Protein AF-A0AAW9J918-F1 (afdb_monomer_lite)

Secondary structure (DSSP, 8-state):
-GGGGGG-BSSS---S-TTPPBHHHHHHHHHHHHHHHHHHTT--HHHHHHHHHHTTTTPPTTHHHHHHHHHHHHT---HHHHHHHIIIIIHHHHT-----HHHHHHHHHS----SSPP--SSHHHHHHHHHHHH-

Radius of gyration: 14.71 Å; chains: 1; bounding box: 38×37×40 Å

Foldseek 3Di:
DLVCQVVAFDQDDDDPDDDGDTSNNLLVQLLVQLLVVCVVVVHDSVLLNLLSSQQQPQADHNGPVVQVVCCVVVVHGDSLVSSLCCQPANPPPGRHPPDDPLSNLLSNQLDDPDPDDRPRPDVSSVSSSVSSVVD

Structure (mmCIF, N/CA/C/O backbone):
data_AF-A0AAW9J918-F1
#
_entry.id   AF-A0AAW9J918-F1
#
loop_
_atom_site.group_PDB
_atom_site.id
_atom_site.type_symbol
_atom_site.label_atom_id
_atom_site.label_alt_id
_atom_site.label_comp_id
_atom_site.label_asym_id
_atom_site.label_entity_id
_atom_site.label_seq_id
_atom_site.pdbx_PDB_ins_code
_atom_site.Cartn_x
_atom_site.Cartn_y
_atom_site.Cartn_z
_atom_site.occupancy
_atom_site.B_iso_or_equiv
_atom_site.auth_seq_id
_atom_site.auth_comp_id
_atom_site.auth_asym_id
_atom_site.auth_atom_id
_atom_site.pdbx_PDB_model_num
ATOM 1 N N . SER A 1 1 ? 10.332 -6.243 -1.183 1.00 67.38 1 SER A N 1
ATOM 2 C CA . SER A 1 1 ? 10.223 -4.963 -1.926 1.00 67.38 1 SER A CA 1
ATOM 3 C C . SER A 1 1 ? 10.105 -3.701 -1.078 1.00 67.38 1 SER A C 1
ATOM 5 O O . SER A 1 1 ? 10.643 -2.686 -1.504 1.00 67.38 1 SER A O 1
ATOM 7 N N . PHE A 1 2 ? 9.505 -3.729 0.119 1.00 67.38 2 PHE A N 1
ATOM 8 C CA . PHE A 1 2 ? 9.317 -2.539 0.973 1.00 67.38 2 PHE A CA 1
ATOM 9 C C . PHE A 1 2 ? 10.587 -1.693 1.193 1.00 67.38 2 PHE A C 1
ATOM 11 O O . PHE A 1 2 ? 10.592 -0.490 0.962 1.00 67.38 2 PHE A O 1
ATOM 18 N N . ARG A 1 3 ? 11.727 -2.327 1.508 1.00 71.38 3 ARG A N 1
ATOM 19 C CA . ARG A 1 3 ? 13.016 -1.623 1.691 1.00 71.38 3 ARG A CA 1
ATOM 20 C C . ARG A 1 3 ? 13.465 -0.817 0.463 1.00 71.38 3 ARG A C 1
ATOM 22 O O . ARG A 1 3 ? 14.180 0.167 0.616 1.00 71.38 3 ARG A O 1
ATOM 29 N N . ARG A 1 4 ? 13.048 -1.207 -0.750 1.00 72.75 4 ARG A N 1
ATOM 30 C CA . ARG A 1 4 ? 13.391 -0.490 -1.991 1.00 72.75 4 ARG A CA 1
ATOM 31 C C . ARG A 1 4 ? 12.646 0.842 -2.114 1.00 72.75 4 ARG A C 1
ATOM 33 O O . ARG A 1 4 ? 13.130 1.705 -2.838 1.00 72.75 4 ARG A O 1
ATOM 40 N N . LEU A 1 5 ? 11.539 1.046 -1.385 1.00 63.78 5 LEU A N 1
ATOM 41 C CA . LEU A 1 5 ? 10.821 2.329 -1.346 1.00 63.78 5 LEU A CA 1
ATOM 42 C C . LEU A 1 5 ? 11.703 3.472 -0.829 1.00 63.78 5 LEU A C 1
ATOM 44 O O . LEU A 1 5 ? 11.542 4.603 -1.273 1.00 63.78 5 LEU A O 1
ATOM 48 N N . LYS A 1 6 ? 12.703 3.174 0.018 1.00 56.28 6 LYS A N 1
ATOM 49 C CA . LYS A 1 6 ? 13.715 4.146 0.472 1.00 56.28 6 LYS A CA 1
ATOM 50 C C . LYS A 1 6 ? 14.423 4.853 -0.690 1.00 56.28 6 LYS A C 1
ATOM 52 O O . LYS A 1 6 ? 14.848 5.993 -0.555 1.00 56.28 6 LYS A O 1
ATOM 57 N N . HIS A 1 7 ? 14.586 4.164 -1.817 1.00 57.53 7 HIS A N 1
ATOM 58 C CA . HIS A 1 7 ? 15.342 4.654 -2.968 1.00 57.53 7 HIS A CA 1
ATOM 59 C C . HIS A 1 7 ? 14.449 5.106 -4.132 1.00 57.53 7 HIS A C 1
ATOM 61 O O . HIS A 1 7 ? 14.977 5.479 -5.176 1.00 57.53 7 HIS A O 1
ATOM 67 N N . LYS A 1 8 ? 13.118 5.086 -3.970 1.00 56.41 8 LYS A N 1
ATOM 68 C CA . LYS A 1 8 ? 12.170 5.593 -4.971 1.00 56.41 8 LYS A CA 1
ATOM 69 C C . LYS A 1 8 ? 11.658 6.968 -4.540 1.00 56.41 8 LYS A C 1
ATOM 71 O O . LYS A 1 8 ? 11.170 7.125 -3.421 1.00 56.41 8 LYS A O 1
ATOM 76 N N . THR A 1 9 ? 11.773 7.955 -5.423 1.00 51.62 9 THR A N 1
ATOM 77 C CA . THR A 1 9 ? 11.302 9.319 -5.161 1.00 51.62 9 THR A CA 1
ATOM 78 C C . THR A 1 9 ? 9.806 9.459 -5.439 1.00 51.62 9 THR A C 1
ATOM 80 O O . THR A 1 9 ? 9.247 8.774 -6.303 1.00 51.62 9 THR A O 1
ATOM 83 N N . GLN A 1 10 ? 9.159 10.351 -4.689 1.00 53.09 10 GLN A N 1
ATOM 84 C CA . GLN A 1 10 ? 7.834 10.871 -5.004 1.00 53.09 10 GLN A CA 1
ATOM 85 C C . GLN A 1 10 ? 8.050 12.112 -5.885 1.00 53.09 10 GLN A C 1
ATOM 87 O O . GLN A 1 10 ? 8.593 13.113 -5.431 1.00 53.09 10 GLN A O 1
ATOM 92 N N . VAL A 1 11 ? 7.709 12.009 -7.173 1.00 52.97 11 VAL A N 1
ATOM 93 C CA . VAL A 1 11 ? 7.579 13.114 -8.151 1.00 52.97 11 VAL A CA 1
ATOM 94 C C . VAL A 1 11 ? 8.847 13.925 -8.522 1.00 52.97 11 VAL A C 1
ATOM 96 O O . VAL A 1 11 ? 8.889 14.446 -9.631 1.00 52.97 11 VAL A O 1
ATOM 99 N N . TYR A 1 12 ? 9.922 13.981 -7.724 1.00 45.38 12 TYR A N 1
ATOM 100 C CA . TYR A 1 12 ? 11.123 14.783 -8.044 1.00 45.38 12 TYR A CA 1
ATOM 101 C C . TYR A 1 12 ? 12.407 13.971 -8.294 1.00 45.38 12 TYR A C 1
ATOM 103 O O . TYR A 1 12 ? 12.676 12.948 -7.655 1.00 45.38 12 TYR A O 1
ATOM 111 N N . ILE A 1 13 ? 13.223 14.454 -9.241 1.00 47.53 13 ILE A N 1
ATOM 112 C CA . ILE A 1 13 ? 14.605 14.014 -9.485 1.00 47.53 13 ILE A CA 1
ATOM 113 C C . ILE A 1 13 ? 15.475 14.536 -8.338 1.00 47.53 13 ILE A C 1
ATOM 115 O O . ILE A 1 13 ? 15.358 15.689 -7.935 1.00 47.53 13 ILE A O 1
ATOM 119 N N . LYS A 1 14 ? 16.344 13.673 -7.810 1.00 43.69 14 LYS A N 1
ATOM 120 C CA . LYS A 1 14 ? 17.220 13.927 -6.662 1.00 43.69 14 LYS A CA 1
ATOM 121 C C . LYS A 1 14 ? 18.122 15.155 -6.900 1.00 43.69 14 LYS A C 1
ATOM 123 O O . LYS A 1 14 ? 19.172 15.034 -7.524 1.00 43.69 14 LYS A O 1
ATOM 128 N N . THR A 1 15 ? 17.737 16.316 -6.378 1.00 40.78 15 THR A N 1
ATOM 129 C CA . THR A 1 15 ? 18.610 17.487 -6.196 1.00 40.78 15 THR A CA 1
ATOM 130 C C . THR A 1 15 ? 18.964 17.627 -4.710 1.00 40.78 15 THR A C 1
ATOM 132 O O . THR A 1 15 ? 18.228 17.174 -3.837 1.00 40.78 15 THR A O 1
ATOM 135 N N . PHE A 1 16 ? 20.152 18.160 -4.418 1.00 43.44 16 PHE A N 1
ATOM 136 C CA . PHE A 1 16 ? 20.787 18.195 -3.093 1.00 43.44 16 PHE A CA 1
ATOM 137 C C . PHE A 1 16 ? 20.054 19.120 -2.088 1.00 43.44 16 PHE A C 1
ATOM 139 O O . PHE A 1 16 ? 20.504 20.234 -1.845 1.00 43.44 16 PHE A O 1
ATOM 146 N N . GLY A 1 17 ? 18.933 18.680 -1.504 1.00 41.53 17 GLY A N 1
ATOM 147 C CA . GLY A 1 17 ? 18.220 19.397 -0.432 1.00 41.53 17 GLY A CA 1
ATOM 148 C C . GLY A 1 17 ? 17.491 18.456 0.539 1.00 41.53 17 GLY A C 1
ATOM 149 O O . GLY A 1 17 ? 17.032 17.389 0.140 1.00 41.53 17 GLY A O 1
ATOM 150 N N . ASP A 1 18 ? 17.394 18.838 1.815 1.00 38.88 18 ASP A N 1
ATOM 151 C CA . ASP A 1 18 ? 17.134 17.933 2.955 1.00 38.88 18 ASP A CA 1
ATOM 152 C C . ASP A 1 18 ? 15.659 17.553 3.228 1.00 38.88 18 ASP A C 1
ATOM 154 O O . ASP A 1 18 ? 15.371 16.843 4.194 1.00 38.88 18 ASP A O 1
ATOM 158 N N . HIS A 1 19 ? 14.701 17.949 2.379 1.00 45.38 19 HIS A N 1
ATOM 159 C CA . HIS A 1 19 ? 13.261 17.749 2.639 1.00 45.38 19 HIS A CA 1
ATOM 160 C C . HIS A 1 19 ? 12.463 17.178 1.455 1.00 45.38 19 HIS A C 1
ATOM 162 O O . HIS A 1 19 ? 11.320 17.566 1.225 1.00 45.38 19 HIS A O 1
ATOM 168 N N . TYR A 1 20 ? 13.032 16.237 0.696 1.00 51.75 20 TYR A N 1
ATOM 169 C CA . TYR A 1 20 ? 12.272 15.530 -0.343 1.00 51.75 20 TYR A CA 1
ATOM 170 C C . TYR A 1 20 ? 11.666 14.229 0.186 1.00 51.75 20 TYR A C 1
ATOM 172 O O . TYR A 1 20 ? 12.379 13.338 0.657 1.00 51.75 20 TYR A O 1
ATOM 180 N N . ARG A 1 21 ? 10.341 14.097 0.063 1.00 54.25 21 ARG A N 1
ATOM 181 C CA . ARG A 1 21 ? 9.626 12.864 0.400 1.00 54.25 21 ARG A CA 1
ATOM 182 C C . ARG A 1 21 ? 10.064 11.719 -0.518 1.00 54.25 21 ARG A C 1
ATOM 184 O O . ARG A 1 21 ? 10.064 11.807 -1.748 1.00 54.25 21 ARG A O 1
ATOM 191 N N . THR A 1 22 ? 10.449 10.613 0.103 1.00 70.00 22 THR A N 1
ATOM 192 C CA . THR A 1 22 ? 10.602 9.319 -0.568 1.00 70.00 22 THR A CA 1
ATOM 193 C C . THR A 1 22 ? 9.277 8.570 -0.510 1.00 70.00 22 THR A C 1
ATOM 195 O O . THR A 1 22 ? 8.439 8.846 0.346 1.00 70.00 22 THR A O 1
ATOM 198 N N . ARG A 1 23 ? 9.102 7.544 -1.345 1.00 76.62 23 ARG A N 1
ATOM 199 C CA . ARG A 1 23 ? 7.927 6.666 -1.220 1.00 76.62 23 ARG A CA 1
ATOM 200 C C . ARG A 1 23 ? 7.850 5.975 0.135 1.00 76.62 23 ARG A C 1
ATOM 202 O O . ARG A 1 23 ? 6.760 5.696 0.612 1.00 76.62 23 ARG A O 1
ATOM 209 N N . LEU A 1 24 ? 8.995 5.737 0.782 1.00 81.88 24 LEU A N 1
ATOM 210 C CA . LEU A 1 24 ? 9.014 5.206 2.141 1.00 81.88 24 LEU A CA 1
ATOM 211 C C . LEU A 1 24 ? 8.436 6.207 3.147 1.00 81.88 24 LEU A C 1
ATOM 213 O O . LEU A 1 24 ? 7.612 5.812 3.960 1.00 81.88 24 LEU A O 1
ATOM 217 N N . THR A 1 25 ? 8.843 7.479 3.098 1.00 84.50 25 THR A N 1
ATOM 218 C CA . THR A 1 25 ? 8.305 8.497 4.018 1.00 84.50 25 THR A CA 1
ATOM 219 C C . THR A 1 25 ? 6.823 8.748 3.758 1.00 84.50 25 THR A C 1
ATOM 221 O O . THR A 1 25 ? 6.068 8.754 4.719 1.00 84.50 25 THR A O 1
ATOM 224 N N . HIS A 1 26 ? 6.401 8.804 2.488 1.00 87.25 26 HIS A N 1
ATOM 225 C CA . HIS A 1 26 ? 4.982 8.847 2.101 1.00 87.25 26 HIS A CA 1
ATOM 226 C C . HIS A 1 26 ? 4.202 7.669 2.691 1.00 87.25 26 HIS A C 1
ATOM 228 O O . HIS A 1 26 ? 3.229 7.844 3.409 1.00 87.25 26 HIS A O 1
ATOM 234 N N . THR A 1 27 ? 4.689 6.444 2.479 1.00 90.75 27 THR A N 1
ATOM 235 C CA . THR A 1 27 ? 4.038 5.228 2.988 1.00 90.75 27 THR A CA 1
ATOM 236 C C . THR A 1 27 ? 3.896 5.239 4.516 1.00 90.75 27 THR A C 1
ATOM 238 O O . THR A 1 27 ? 2.893 4.767 5.053 1.00 90.75 27 THR A O 1
ATOM 241 N N . LEU A 1 28 ? 4.888 5.783 5.229 1.00 92.62 28 LEU A N 1
ATOM 242 C CA . LEU A 1 28 ? 4.832 5.928 6.684 1.00 92.62 28 LEU A CA 1
ATOM 243 C C . LEU A 1 28 ? 3.839 7.017 7.120 1.00 92.62 28 LEU A C 1
ATOM 245 O O . LEU A 1 28 ? 3.111 6.790 8.083 1.00 92.62 28 LEU A O 1
ATOM 249 N N . GLU A 1 29 ? 3.762 8.147 6.412 1.00 93.56 29 GLU A N 1
ATOM 250 C CA . GLU A 1 29 ? 2.762 9.201 6.646 1.00 93.56 29 GLU A CA 1
ATOM 251 C C . GLU A 1 29 ? 1.336 8.667 6.422 1.00 93.56 29 GLU A C 1
ATOM 253 O O . GLU A 1 29 ? 0.484 8.816 7.299 1.00 93.56 29 GLU A O 1
ATOM 258 N N . VAL A 1 30 ? 1.094 7.948 5.317 1.00 95.06 30 VAL A N 1
ATOM 259 C CA . VAL A 1 30 ? -0.193 7.287 5.033 1.00 95.06 30 VAL A CA 1
ATOM 260 C C . VAL A 1 30 ? -0.568 6.313 6.144 1.00 95.06 30 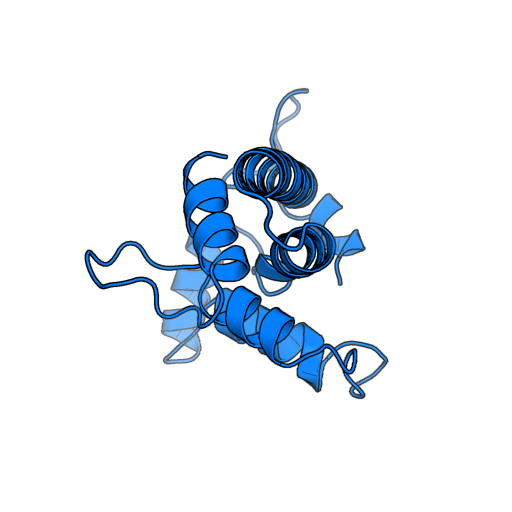VAL A C 1
ATOM 262 O O . VAL A 1 30 ? -1.699 6.347 6.625 1.00 95.06 30 VAL A O 1
ATOM 265 N N . SER A 1 31 ? 0.373 5.471 6.587 1.00 96.75 31 SER A N 1
ATOM 266 C CA . SER A 1 31 ? 0.134 4.524 7.682 1.00 96.75 31 SER A CA 1
ATOM 267 C C . SER A 1 31 ? -0.243 5.238 8.984 1.00 96.75 31 SER A C 1
ATOM 269 O O . SER A 1 31 ? -1.218 4.860 9.634 1.00 96.75 31 SER A O 1
ATOM 271 N N . GLN A 1 32 ? 0.475 6.308 9.342 1.00 97.38 32 GLN A N 1
ATOM 272 C CA . GLN A 1 32 ? 0.182 7.090 10.544 1.00 97.38 32 GLN A CA 1
ATOM 273 C C . GLN A 1 32 ? -1.204 7.734 10.477 1.00 97.38 32 GLN A C 1
ATOM 275 O O . GLN A 1 32 ? -2.013 7.518 11.379 1.00 97.38 32 GLN A O 1
ATOM 280 N N . ILE A 1 33 ? -1.514 8.456 9.395 1.00 97.44 33 ILE A N 1
ATOM 281 C CA . ILE A 1 33 ? -2.814 9.116 9.213 1.00 97.44 33 ILE A CA 1
ATOM 282 C C . ILE A 1 33 ? -3.943 8.079 9.249 1.00 97.44 33 ILE A C 1
ATOM 284 O O . ILE A 1 33 ? -4.931 8.261 9.962 1.00 97.44 33 ILE A O 1
ATOM 288 N N . ALA A 1 34 ? -3.794 6.970 8.520 1.00 97.50 34 ALA A N 1
ATOM 289 C CA . ALA A 1 34 ? -4.823 5.942 8.429 1.00 97.50 34 ALA A CA 1
ATOM 290 C C . ALA A 1 34 ? -5.093 5.275 9.780 1.00 97.50 34 ALA A C 1
ATOM 292 O O . ALA A 1 34 ? -6.252 5.080 10.150 1.00 97.50 34 ALA A O 1
ATOM 293 N N . ARG A 1 35 ? -4.043 4.966 10.548 1.00 98.19 35 ARG A N 1
ATOM 294 C CA . ARG A 1 35 ? -4.189 4.391 11.888 1.00 98.19 35 ARG A CA 1
ATOM 295 C C . ARG A 1 35 ? -4.796 5.372 12.882 1.00 98.19 35 ARG A C 1
ATOM 297 O O . ARG A 1 35 ? -5.623 4.953 13.683 1.00 98.19 35 ARG A O 1
ATOM 304 N N . THR A 1 36 ? -4.462 6.663 12.812 1.00 98.12 36 THR A N 1
ATOM 305 C CA . THR A 1 36 ? -5.096 7.689 13.656 1.00 98.12 36 THR A CA 1
ATOM 306 C C . THR A 1 36 ? -6.597 7.780 13.390 1.00 98.12 36 THR A C 1
ATOM 308 O O . THR A 1 36 ? -7.382 7.780 14.338 1.00 98.12 36 THR A O 1
ATOM 311 N N . ILE A 1 37 ? -7.014 7.794 12.118 1.00 97.44 37 ILE A N 1
ATOM 312 C CA . ILE A 1 37 ? -8.441 7.778 11.763 1.00 97.44 37 ILE A CA 1
ATOM 313 C C . ILE A 1 37 ? -9.081 6.470 12.249 1.00 97.44 37 ILE A C 1
ATOM 315 O O . ILE A 1 37 ? -10.106 6.509 12.923 1.00 97.44 37 ILE A O 1
ATOM 319 N N . GLY A 1 38 ? -8.464 5.322 11.949 1.00 97.62 38 GLY A N 1
ATOM 320 C CA . GLY A 1 38 ? -8.974 4.001 12.318 1.00 97.62 38 GLY A CA 1
ATOM 321 C C . GLY A 1 38 ? -9.152 3.813 13.823 1.00 97.62 38 GLY A C 1
ATOM 322 O O . GLY A 1 38 ? -10.194 3.326 14.251 1.00 97.62 38 GLY A O 1
ATOM 323 N N . SER A 1 39 ? -8.182 4.260 14.622 1.00 98.00 39 SER A N 1
ATOM 324 C CA . SER A 1 39 ? -8.243 4.237 16.087 1.00 98.00 39 SER A CA 1
ATOM 325 C C . SER A 1 39 ? -9.399 5.097 16.613 1.00 98.00 39 SER A C 1
ATOM 327 O O . SER A 1 39 ? -10.169 4.646 17.459 1.00 98.00 39 SER A O 1
ATOM 329 N N . GLY A 1 40 ? -9.606 6.287 16.034 1.00 97.69 40 GLY A N 1
ATOM 330 C CA . GLY A 1 40 ? -10.706 7.185 16.399 1.00 9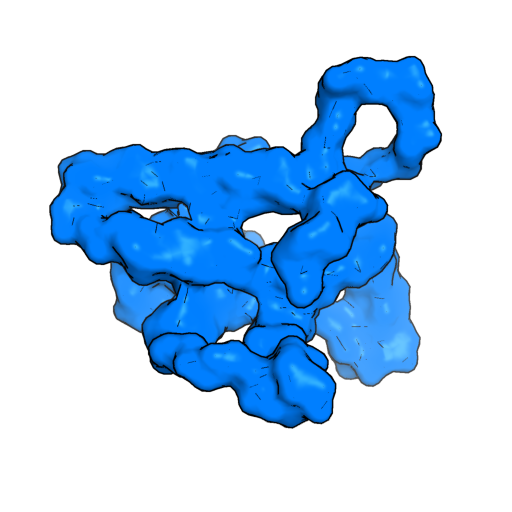7.69 40 GLY A CA 1
ATOM 331 C C . GLY A 1 40 ? -12.113 6.621 16.160 1.00 97.69 40 GLY A C 1
ATOM 332 O O . GLY A 1 40 ? -13.061 7.090 16.785 1.00 97.69 40 GLY A O 1
ATOM 333 N N . ILE A 1 41 ? -12.258 5.614 15.290 1.00 96.75 41 ILE A N 1
ATOM 334 C CA . ILE A 1 41 ? -13.547 4.965 14.990 1.00 96.75 41 ILE A CA 1
ATOM 335 C C . ILE A 1 41 ? -13.556 3.445 15.237 1.00 96.75 41 ILE A C 1
ATOM 337 O O . ILE A 1 41 ? -14.481 2.761 14.803 1.00 96.75 41 ILE A O 1
ATOM 341 N N . GLY A 1 42 ? -12.560 2.912 15.952 1.00 97.56 42 GLY A N 1
ATOM 342 C CA . GLY A 1 42 ? -12.535 1.518 16.409 1.00 97.56 42 GLY A CA 1
ATOM 343 C C . GLY A 1 42 ? -12.339 0.456 15.318 1.00 97.56 42 GLY A C 1
ATOM 344 O O . GLY A 1 42 ? -12.921 -0.623 15.414 1.00 97.56 42 GLY A O 1
ATOM 345 N N . LEU A 1 43 ? -11.548 0.742 14.280 1.00 98.19 43 LEU A N 1
ATOM 346 C CA . LEU A 1 43 ? -11.219 -0.222 13.220 1.00 98.19 43 LEU A CA 1
ATOM 347 C C . LEU A 1 43 ? -9.952 -1.037 13.509 1.00 98.19 43 LEU A C 1
ATOM 349 O O . LEU A 1 43 ? -9.187 -0.740 14.426 1.00 98.19 43 LEU A O 1
ATOM 353 N N . ASN A 1 44 ? -9.700 -2.064 12.692 1.00 98.44 44 ASN A N 1
ATOM 354 C CA . ASN A 1 44 ? -8.523 -2.914 12.831 1.00 98.44 44 ASN A CA 1
ATOM 355 C C . ASN A 1 44 ? -7.242 -2.194 12.365 1.00 98.44 44 ASN A C 1
ATOM 357 O O . ASN A 1 44 ? -6.910 -2.164 11.179 1.00 98.44 44 ASN A O 1
ATOM 361 N N . GLU A 1 45 ? -6.482 -1.650 13.318 1.00 98.25 45 GLU A N 1
ATOM 362 C CA . GLU A 1 45 ? -5.229 -0.939 13.042 1.00 98.25 45 GLU A CA 1
ATOM 363 C C . GLU A 1 45 ? -4.167 -1.802 12.345 1.00 98.25 45 GLU A C 1
ATOM 365 O O . GLU A 1 45 ? -3.434 -1.291 11.500 1.00 98.25 45 GLU A O 1
ATOM 370 N N . SER A 1 46 ? -4.086 -3.102 12.650 1.00 98.38 46 SER A N 1
ATOM 371 C CA . SER A 1 46 ? -3.118 -4.003 12.010 1.00 98.38 46 SER A CA 1
ATOM 372 C C . SER A 1 46 ? -3.438 -4.227 10.534 1.00 98.38 46 SER A C 1
ATOM 374 O O . SER A 1 46 ? -2.529 -4.276 9.706 1.00 98.38 46 SER A O 1
ATOM 376 N N . LEU A 1 47 ? -4.724 -4.331 10.188 1.00 98.50 47 LEU A N 1
ATOM 377 C CA . LEU A 1 47 ? -5.165 -4.422 8.800 1.00 98.50 47 LEU A CA 1
ATOM 378 C C . LEU A 1 47 ? -4.880 -3.114 8.051 1.00 98.50 47 LEU A C 1
ATOM 380 O O . LEU A 1 47 ? -4.351 -3.154 6.941 1.00 98.50 47 LEU A O 1
ATOM 384 N N . ILE A 1 48 ? -5.165 -1.965 8.672 1.00 98.38 48 ILE A N 1
ATOM 385 C CA . ILE A 1 48 ? -4.842 -0.643 8.115 1.00 98.38 48 ILE A CA 1
ATOM 386 C C . ILE A 1 48 ? -3.347 -0.530 7.822 1.00 98.38 48 ILE A C 1
ATOM 388 O O . ILE A 1 48 ? -2.963 -0.185 6.706 1.00 98.38 48 ILE A O 1
ATOM 392 N N . GLU A 1 49 ? -2.506 -0.844 8.806 1.00 98.12 49 GLU A N 1
ATOM 393 C CA . GLU A 1 49 ? -1.055 -0.754 8.673 1.00 98.12 49 GLU A CA 1
ATOM 394 C C . GLU A 1 49 ? -0.538 -1.690 7.580 1.00 98.12 49 GLU A C 1
ATOM 396 O O . GLU A 1 49 ? 0.246 -1.273 6.731 1.00 98.12 49 GLU A O 1
ATOM 401 N N . ALA A 1 50 ? -1.015 -2.937 7.539 1.00 98.06 50 ALA A N 1
ATOM 402 C CA . ALA A 1 50 ? -0.605 -3.900 6.523 1.00 98.06 50 ALA A CA 1
ATOM 403 C C . ALA A 1 50 ? -0.960 -3.435 5.099 1.00 98.06 50 ALA A C 1
ATOM 405 O O . ALA A 1 50 ? -0.127 -3.544 4.195 1.00 98.06 50 ALA A O 1
ATOM 406 N N . ILE A 1 51 ? -2.163 -2.881 4.902 1.00 98.06 51 ILE A N 1
ATOM 407 C CA . ILE A 1 51 ? -2.582 -2.311 3.616 1.00 98.06 51 ILE A CA 1
ATOM 408 C C . ILE A 1 51 ? -1.714 -1.096 3.277 1.00 98.06 51 ILE A C 1
ATOM 410 O O . ILE A 1 51 ? -1.149 -1.037 2.184 1.00 98.06 51 ILE A O 1
ATOM 414 N N . ALA A 1 52 ? -1.559 -0.153 4.211 1.00 96.81 52 ALA A N 1
ATOM 415 C CA . ALA A 1 52 ? -0.775 1.060 4.006 1.00 96.81 52 ALA A CA 1
ATOM 416 C C . ALA A 1 52 ? 0.683 0.738 3.655 1.00 96.81 52 ALA A C 1
ATOM 418 O O . ALA A 1 52 ? 1.207 1.269 2.688 1.00 96.81 52 ALA A O 1
ATOM 419 N N . LEU A 1 53 ? 1.343 -0.191 4.342 1.00 95.94 53 LEU A N 1
ATOM 420 C CA . LEU A 1 53 ? 2.727 -0.565 4.025 1.00 95.94 53 LEU A CA 1
ATOM 421 C C . LEU A 1 53 ? 2.868 -1.285 2.668 1.00 95.94 53 LEU A C 1
ATOM 423 O O . LEU A 1 53 ? 3.954 -1.296 2.080 1.00 95.94 53 LEU A O 1
ATOM 427 N N . GLY A 1 54 ? 1.791 -1.904 2.178 1.00 94.62 54 GLY A N 1
ATOM 428 C CA . GLY A 1 54 ? 1.763 -2.647 0.921 1.00 94.62 54 GLY A CA 1
ATOM 429 C C . GLY A 1 54 ? 1.313 -1.846 -0.304 1.00 94.62 54 GLY A C 1
ATOM 430 O O . GLY A 1 54 ? 1.622 -2.260 -1.424 1.00 94.62 54 GLY A O 1
ATOM 431 N N . HIS A 1 55 ? 0.603 -0.727 -0.115 1.00 94.00 55 HIS A N 1
ATOM 432 C CA . HIS A 1 55 ? -0.139 -0.062 -1.195 1.00 94.00 55 HIS A CA 1
ATOM 433 C C . HIS A 1 55 ? 0.762 0.361 -2.364 1.00 94.00 55 HIS A C 1
ATOM 435 O O . HIS A 1 55 ? 0.423 0.151 -3.529 1.00 94.00 55 HIS A O 1
ATOM 441 N N . ASP A 1 56 ? 1.973 0.825 -2.056 1.00 90.00 56 ASP A N 1
ATOM 442 C CA . ASP A 1 56 ? 2.868 1.457 -3.026 1.00 90.00 56 ASP A CA 1
ATOM 443 C C . ASP A 1 56 ? 4.044 0.576 -3.498 1.00 90.00 56 ASP A C 1
ATOM 445 O O . ASP A 1 56 ? 4.993 1.032 -4.145 1.00 90.00 56 ASP A O 1
ATOM 449 N N . LEU A 1 57 ? 4.029 -0.724 -3.178 1.00 91.00 57 LEU A N 1
ATOM 450 C CA . LEU A 1 57 ? 5.134 -1.640 -3.503 1.00 91.00 57 LEU A CA 1
ATOM 451 C C . LEU A 1 57 ? 5.405 -1.766 -5.009 1.00 91.00 57 LEU A C 1
ATOM 453 O O . LEU A 1 57 ? 6.563 -1.920 -5.424 1.00 91.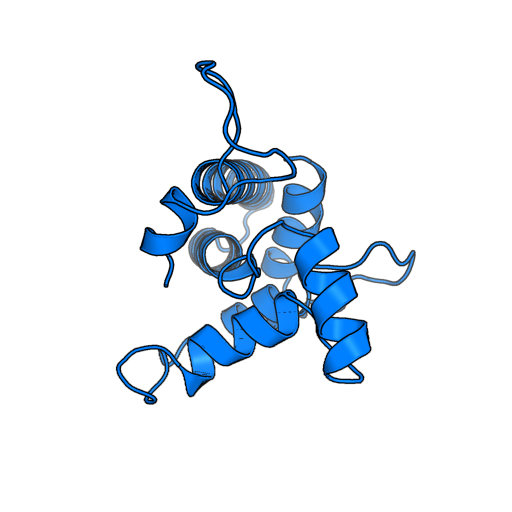00 57 LEU A O 1
ATOM 457 N N . GLY A 1 58 ? 4.344 -1.714 -5.810 1.00 88.19 58 GLY A N 1
ATOM 458 C CA . GLY A 1 58 ? 4.349 -1.869 -7.256 1.00 88.19 58 GLY A CA 1
ATOM 459 C C . GLY A 1 58 ? 4.772 -0.628 -8.023 1.00 88.19 58 GLY A C 1
ATOM 460 O O . GLY A 1 58 ? 4.961 -0.714 -9.236 1.00 88.19 58 GLY A O 1
ATOM 461 N N . HIS A 1 59 ? 4.975 0.503 -7.345 1.00 86.19 59 HIS A N 1
ATOM 462 C CA . HIS A 1 59 ? 5.260 1.739 -8.045 1.00 86.19 59 HIS A CA 1
ATOM 463 C C . HIS A 1 59 ? 6.568 1.671 -8.826 1.00 86.19 59 HIS A C 1
ATOM 465 O O . HIS A 1 59 ? 7.609 1.240 -8.323 1.00 86.19 59 HIS A O 1
ATOM 471 N N . VAL A 1 60 ? 6.538 2.131 -10.063 1.00 84.50 60 VAL A N 1
ATOM 472 C CA . VAL A 1 60 ? 7.705 2.162 -10.946 1.00 84.50 60 VAL A CA 1
ATOM 473 C C . VAL A 1 60 ? 8.588 3.377 -10.665 1.00 84.50 60 VAL A C 1
ATOM 475 O O . VAL A 1 60 ? 8.230 4.261 -9.878 1.00 84.50 60 VAL A O 1
ATOM 478 N N . ALA A 1 61 ? 9.787 3.387 -11.252 1.00 78.25 61 ALA A N 1
ATOM 479 C CA . ALA A 1 61 ? 10.671 4.549 -11.198 1.00 78.25 61 ALA A CA 1
ATOM 480 C C . ALA A 1 61 ? 9.981 5.779 -11.814 1.00 78.25 61 ALA A C 1
ATOM 482 O O . ALA A 1 61 ? 9.112 5.629 -12.663 1.00 78.25 61 ALA A O 1
ATOM 483 N N . PHE A 1 62 ? 10.373 6.983 -11.390 1.00 75.69 62 PHE A N 1
ATOM 484 C CA . PHE A 1 62 ? 9.834 8.257 -11.900 1.00 75.69 62 PHE A CA 1
ATOM 485 C C . PHE A 1 62 ? 8.331 8.491 -11.679 1.00 75.69 62 PHE A C 1
ATOM 487 O O . PHE A 1 62 ? 7.738 9.337 -12.339 1.00 75.69 62 PHE A O 1
ATOM 494 N N . ALA A 1 63 ? 7.730 7.806 -10.704 1.00 76.25 63 ALA A N 1
ATOM 495 C CA . ALA A 1 63 ? 6.343 8.026 -10.309 1.00 76.25 63 ALA A CA 1
ATOM 496 C C . ALA A 1 63 ? 5.361 7.934 -11.500 1.00 76.25 63 ALA A C 1
ATOM 498 O O . ALA A 1 63 ? 5.514 7.029 -12.322 1.00 76.25 63 ALA A O 1
ATOM 499 N N . HIS A 1 64 ? 4.353 8.811 -11.562 1.00 79.62 64 HIS A N 1
ATOM 500 C CA . HIS A 1 64 ? 3.298 8.764 -12.579 1.00 79.62 64 HIS A CA 1
ATOM 501 C C . HIS A 1 64 ? 3.858 8.799 -14.005 1.00 79.62 64 HIS A C 1
ATOM 503 O O . HIS A 1 64 ? 3.403 8.027 -14.832 1.00 79.62 64 HIS A O 1
ATOM 509 N N . ASN A 1 65 ? 4.927 9.560 -14.266 1.00 82.25 65 ASN A N 1
ATOM 510 C CA . ASN A 1 65 ? 5.552 9.597 -15.594 1.00 82.25 65 ASN A CA 1
ATOM 511 C C . ASN A 1 65 ? 6.060 8.213 -16.029 1.00 82.25 65 ASN A C 1
ATOM 513 O O . ASN A 1 65 ? 5.931 7.829 -17.185 1.00 82.25 65 ASN A O 1
ATOM 517 N N . GLY A 1 66 ? 6.656 7.449 -15.107 1.00 84.94 66 GLY A N 1
ATOM 518 C CA . GLY A 1 66 ? 7.106 6.091 -15.416 1.00 84.94 66 GLY A CA 1
ATOM 519 C C . GLY A 1 66 ? 5.946 5.118 -15.613 1.00 84.94 66 GLY A C 1
ATOM 520 O O . GLY A 1 66 ? 6.055 4.187 -16.407 1.00 84.94 66 GLY A O 1
ATOM 521 N N . GLU A 1 67 ? 4.847 5.328 -14.894 1.00 86.06 67 GLU A N 1
ATOM 522 C CA . GLU A 1 67 ? 3.619 4.548 -15.033 1.00 86.06 67 GLU A CA 1
ATOM 523 C C . GLU A 1 67 ? 2.908 4.835 -16.358 1.00 86.06 67 GLU A C 1
ATOM 525 O O . GLU A 1 67 ? 2.569 3.881 -17.047 1.00 86.06 67 GLU A O 1
ATOM 530 N N . GLU A 1 68 ? 2.782 6.099 -16.765 1.00 86.94 68 GLU A N 1
ATOM 531 C CA . GLU A 1 68 ? 2.243 6.513 -18.068 1.00 86.94 68 GLU A CA 1
ATOM 532 C C . GLU A 1 68 ? 3.043 5.897 -19.217 1.00 86.94 68 GLU A C 1
ATOM 534 O O . GLU A 1 68 ? 2.484 5.220 -20.078 1.00 86.94 68 GLU A O 1
ATOM 539 N N . VAL A 1 69 ? 4.373 6.028 -19.172 1.00 90.88 69 VAL A N 1
ATOM 540 C CA . VAL A 1 69 ? 5.260 5.442 -20.184 1.00 90.88 69 VAL A CA 1
ATOM 541 C C . VAL A 1 69 ? 5.070 3.924 -20.266 1.00 90.88 69 VAL A C 1
ATOM 543 O O . VAL A 1 69 ? 4.930 3.373 -21.356 1.00 90.88 69 VAL A O 1
ATOM 546 N N . LEU A 1 70 ? 5.042 3.218 -19.133 1.00 90.19 70 LEU A N 1
ATOM 547 C CA . LEU A 1 70 ? 4.835 1.768 -19.143 1.00 90.19 70 LEU A CA 1
ATOM 548 C C . LEU A 1 70 ? 3.427 1.376 -19.586 1.00 90.19 70 LEU A C 1
ATOM 550 O O . LEU A 1 70 ? 3.274 0.337 -20.226 1.00 90.19 70 LEU A O 1
ATOM 554 N N . ASN A 1 71 ? 2.420 2.185 -19.272 1.00 90.06 71 ASN A N 1
ATOM 555 C CA . ASN A 1 71 ? 1.055 1.960 -19.713 1.00 90.06 71 ASN A CA 1
ATOM 556 C C . ASN A 1 71 ? 0.967 2.000 -21.244 1.00 90.06 71 ASN A C 1
ATOM 558 O O . ASN A 1 71 ? 0.393 1.085 -21.835 1.00 90.06 71 ASN A O 1
ATOM 562 N N . ASP A 1 72 ? 1.623 2.974 -21.874 1.00 91.69 72 ASP A N 1
ATOM 563 C CA . ASP A 1 72 ? 1.666 3.110 -23.331 1.00 91.69 72 ASP A CA 1
ATOM 564 C C . ASP A 1 72 ? 2.446 1.966 -23.995 1.00 91.69 72 ASP A C 1
ATOM 566 O O . ASP A 1 72 ? 1.986 1.378 -24.974 1.00 91.69 72 ASP A O 1
ATOM 570 N N . PHE A 1 73 ? 3.610 1.598 -23.446 1.00 92.19 73 PHE A N 1
ATOM 571 C CA . PHE A 1 73 ? 4.458 0.549 -24.028 1.00 92.19 73 PHE A CA 1
ATOM 572 C C . PHE A 1 73 ? 3.911 -0.872 -23.847 1.00 92.19 73 PHE A C 1
ATOM 574 O O . PHE A 1 73 ? 4.153 -1.728 -24.698 1.00 92.19 73 PHE A O 1
ATOM 581 N N . LEU A 1 74 ? 3.225 -1.153 -22.737 1.00 91.00 74 LEU A N 1
ATOM 582 C CA . LEU A 1 74 ? 2.734 -2.496 -22.406 1.00 91.00 74 LEU A CA 1
ATOM 583 C C . LEU A 1 74 ? 1.254 -2.702 -22.759 1.00 91.00 74 LEU A C 1
ATOM 585 O O . LEU A 1 74 ? 0.751 -3.814 -22.603 1.00 91.00 74 LEU A O 1
ATOM 589 N N . GLY A 1 75 ? 0.559 -1.659 -23.227 1.00 87.12 75 GLY A N 1
ATOM 590 C CA . GLY A 1 75 ? -0.883 -1.700 -23.491 1.00 87.12 75 GLY A 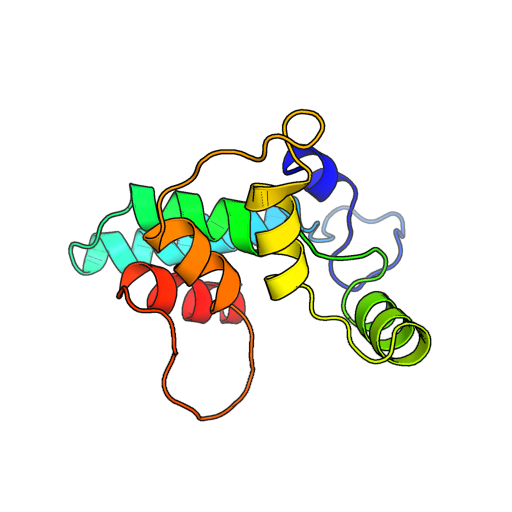CA 1
ATOM 591 C C . GLY A 1 75 ? -1.732 -1.784 -22.217 1.00 87.12 75 GLY A C 1
ATOM 592 O O . GLY A 1 75 ? -2.847 -2.302 -22.258 1.00 87.12 75 GLY A O 1
ATOM 593 N N . GLY A 1 76 ? -1.194 -1.316 -21.087 1.00 88.94 76 GLY A N 1
ATOM 594 C CA . GLY A 1 76 ? -1.834 -1.367 -19.773 1.00 88.94 76 GLY A CA 1
ATOM 595 C C . GLY A 1 76 ? -0.831 -1.540 -18.630 1.00 88.94 76 GLY A C 1
ATOM 596 O O . GLY A 1 76 ? -0.197 -2.589 -18.503 1.00 88.94 76 GLY A O 1
ATOM 597 N N . PHE A 1 77 ? -0.710 -0.538 -17.758 1.00 91.50 77 PHE A N 1
ATOM 598 C CA . PHE A 1 77 ? 0.063 -0.635 -16.517 1.00 91.50 77 PHE A CA 1
ATOM 599 C C . PHE A 1 77 ? -0.572 0.215 -15.418 1.00 91.50 77 PHE A C 1
ATOM 601 O O . PHE A 1 77 ? -0.882 1.383 -15.636 1.00 91.50 77 PHE A O 1
ATOM 608 N N . ARG A 1 78 ? -0.752 -0.378 -14.230 1.00 90.81 78 ARG A N 1
ATOM 609 C CA . ARG A 1 78 ? -1.293 0.307 -13.051 1.00 90.81 78 ARG A CA 1
ATOM 610 C C . ARG A 1 78 ? -0.516 -0.084 -11.800 1.00 90.81 78 ARG A C 1
ATOM 612 O O . ARG A 1 78 ? -0.370 -1.275 -11.503 1.00 90.81 78 ARG A O 1
ATOM 619 N N . HIS A 1 79 ? -0.009 0.895 -11.052 1.00 91.06 79 HIS A N 1
ATOM 620 C CA . HIS A 1 79 ? 0.878 0.644 -9.911 1.00 91.06 79 HIS A CA 1
ATOM 621 C C . HIS A 1 79 ? 0.221 -0.211 -8.815 1.00 91.06 79 HIS A C 1
ATOM 623 O O . HIS A 1 79 ? 0.883 -1.072 -8.239 1.00 91.06 79 HIS A O 1
ATOM 629 N N . ASN A 1 80 ? -1.078 -0.033 -8.559 1.00 92.75 80 ASN A N 1
ATOM 630 C CA . ASN A 1 80 ? -1.845 -0.805 -7.578 1.00 92.75 80 ASN A CA 1
ATOM 631 C C . ASN A 1 80 ? -1.962 -2.290 -7.963 1.00 92.75 80 ASN A C 1
ATOM 633 O O . ASN A 1 80 ? -1.767 -3.166 -7.120 1.00 92.75 80 ASN A O 1
ATOM 637 N N . GLU A 1 81 ? -2.195 -2.595 -9.240 1.00 95.00 81 GLU A N 1
ATOM 638 C CA . GLU A 1 81 ? -2.218 -3.975 -9.748 1.00 95.00 81 GLU A CA 1
ATOM 639 C C . GLU A 1 81 ? -0.817 -4.595 -9.696 1.00 95.00 81 GLU A C 1
ATOM 641 O O . GLU A 1 81 ? -0.640 -5.762 -9.331 1.00 95.00 81 GLU A O 1
ATOM 646 N N . GLN A 1 82 ? 0.210 -3.787 -9.967 1.00 94.88 82 GLN A N 1
ATOM 647 C CA . GLN A 1 82 ? 1.591 -4.211 -9.798 1.00 94.88 82 GLN A CA 1
ATOM 648 C C . GLN A 1 82 ? 1.949 -4.447 -8.319 1.00 94.88 82 GLN A C 1
ATOM 650 O O . GLN A 1 82 ? 2.708 -5.374 -8.034 1.00 94.88 82 GLN A O 1
ATOM 655 N N . SER A 1 83 ? 1.401 -3.682 -7.367 1.00 94.62 83 SER A N 1
ATOM 656 C CA . SER A 1 83 ? 1.586 -3.916 -5.926 1.00 94.62 83 SER A CA 1
ATOM 657 C C . SER A 1 83 ? 1.014 -5.271 -5.520 1.00 94.62 83 SER A C 1
ATOM 659 O O . SER A 1 83 ? 1.699 -6.040 -4.841 1.00 94.62 83 SER A O 1
ATOM 661 N N . VAL A 1 84 ? -0.183 -5.610 -6.012 1.00 96.94 84 VAL A N 1
ATOM 662 C CA . VAL A 1 84 ? -0.793 -6.939 -5.836 1.00 96.94 84 VAL A CA 1
ATOM 663 C C . VAL A 1 84 ? 0.106 -8.026 -6.424 1.00 96.94 84 VAL A C 1
ATOM 665 O O . VAL A 1 84 ? 0.481 -8.969 -5.727 1.00 96.94 84 VAL A O 1
ATOM 668 N N . ARG A 1 85 ? 0.570 -7.859 -7.669 1.00 96.12 85 ARG A N 1
ATOM 669 C CA . ARG A 1 85 ? 1.493 -8.814 -8.300 1.00 96.12 85 ARG A CA 1
ATOM 670 C C . ARG A 1 85 ? 2.776 -9.003 -7.490 1.00 96.12 85 ARG A C 1
ATOM 672 O O . ARG A 1 85 ? 3.271 -10.126 -7.402 1.00 96.12 85 ARG A O 1
ATOM 679 N N . VAL A 1 86 ? 3.325 -7.939 -6.900 1.00 95.44 86 VAL A N 1
ATOM 680 C CA . VAL A 1 86 ? 4.521 -8.031 -6.051 1.00 95.44 86 VAL A CA 1
ATOM 681 C C . VAL A 1 86 ? 4.263 -8.954 -4.863 1.00 95.44 86 VAL A C 1
ATOM 683 O O . VAL A 1 86 ? 5.033 -9.895 -4.655 1.00 95.44 86 VAL A O 1
ATOM 686 N N . VAL A 1 87 ? 3.181 -8.718 -4.117 1.00 96.44 87 VAL A N 1
ATOM 687 C CA . VAL A 1 87 ? 2.887 -9.474 -2.891 1.00 96.44 87 VAL A CA 1
ATOM 688 C C . VAL A 1 87 ? 2.365 -10.882 -3.157 1.00 96.44 87 VAL A C 1
ATOM 690 O O . VAL A 1 87 ? 2.605 -11.759 -2.336 1.00 96.44 87 VAL A O 1
ATOM 693 N N . GLU A 1 88 ? 1.713 -11.140 -4.289 1.00 97.19 88 GLU A N 1
ATOM 694 C CA . GLU A 1 88 ? 1.191 -12.471 -4.621 1.00 97.19 88 GLU A CA 1
ATOM 695 C C . GLU A 1 88 ? 2.192 -13.350 -5.373 1.00 97.19 88 GLU A C 1
ATOM 697 O O . GLU A 1 88 ? 2.158 -14.568 -5.222 1.00 97.19 88 GLU A O 1
ATOM 702 N N . LYS A 1 89 ? 3.067 -12.762 -6.202 1.00 95.31 89 LYS A N 1
ATOM 703 C CA . LYS A 1 89 ? 3.827 -13.530 -7.204 1.00 95.31 89 LYS A CA 1
ATOM 704 C C . LYS A 1 89 ? 5.317 -13.236 -7.277 1.00 95.31 89 LYS A C 1
ATOM 706 O O . LYS A 1 89 ? 6.021 -14.027 -7.885 1.00 95.31 89 LYS A O 1
ATOM 711 N N . LEU A 1 90 ? 5.820 -12.108 -6.767 1.00 94.06 90 LEU A N 1
ATOM 712 C CA . LEU A 1 90 ? 7.232 -11.732 -6.981 1.00 94.06 90 LEU A CA 1
ATOM 713 C C . LEU A 1 90 ? 8.089 -11.852 -5.723 1.00 94.06 90 LEU A C 1
ATOM 715 O O . LEU A 1 90 ? 9.264 -12.213 -5.810 1.00 94.06 90 LEU A O 1
ATOM 719 N N . GLU A 1 91 ? 7.533 -11.551 -4.551 1.00 92.44 91 GLU A N 1
ATOM 720 C CA . GLU A 1 91 ? 8.258 -11.724 -3.292 1.00 92.44 91 GLU A CA 1
ATOM 721 C C . GLU A 1 91 ? 8.588 -13.201 -3.018 1.00 92.44 91 GLU A C 1
ATOM 723 O O . GLU A 1 91 ? 7.990 -14.113 -3.589 1.00 92.44 91 GLU A O 1
ATOM 728 N N . LYS A 1 92 ? 9.576 -13.431 -2.141 1.00 91.00 92 LYS A N 1
ATOM 729 C CA . LYS A 1 92 ? 10.061 -14.771 -1.760 1.00 91.00 92 LYS A CA 1
ATOM 730 C C . LYS A 1 92 ? 10.387 -15.664 -2.970 1.00 91.00 92 LYS A C 1
ATOM 732 O O . LYS A 1 92 ? 9.983 -16.819 -3.016 1.00 91.00 92 LYS A O 1
ATOM 737 N N . ASN A 1 93 ? 11.130 -15.124 -3.941 1.00 91.19 93 ASN A N 1
ATOM 738 C CA . ASN A 1 93 ? 11.573 -15.842 -5.146 1.00 91.19 93 ASN A CA 1
ATOM 739 C C . ASN A 1 93 ? 10.420 -16.470 -5.949 1.00 91.19 93 ASN A C 1
ATOM 741 O O . ASN A 1 93 ? 10.544 -17.587 -6.440 1.00 91.19 93 ASN A O 1
ATOM 745 N N . GLY A 1 94 ? 9.297 -15.759 -6.074 1.00 92.31 94 GLY A N 1
ATOM 746 C CA . GLY A 1 94 ? 8.150 -16.232 -6.851 1.00 92.31 94 GLY A CA 1
ATOM 747 C C . GLY A 1 94 ? 7.022 -16.867 -6.033 1.00 92.31 94 GLY A C 1
ATOM 748 O O . GLY A 1 94 ? 5.991 -17.212 -6.599 1.00 92.31 94 GLY A O 1
ATOM 749 N N . LEU A 1 95 ? 7.199 -17.025 -4.717 1.00 93.06 95 LEU A N 1
ATOM 750 C CA . LEU A 1 95 ? 6.208 -17.656 -3.835 1.00 93.06 95 LEU A CA 1
ATOM 751 C C . LEU A 1 95 ? 5.146 -16.681 -3.306 1.00 93.06 95 LEU A C 1
ATOM 753 O O . LEU A 1 95 ? 4.147 -17.112 -2.734 1.00 93.06 95 LEU A O 1
ATOM 757 N N . GLY A 1 96 ? 5.380 -15.374 -3.435 1.00 94.75 96 GLY A N 1
ATOM 758 C CA . GLY A 1 96 ? 4.543 -14.356 -2.813 1.00 94.75 96 GLY A CA 1
ATOM 759 C C . GLY A 1 96 ? 4.707 -14.301 -1.291 1.00 94.75 96 GLY A C 1
ATOM 760 O O . GLY A 1 96 ? 5.586 -14.919 -0.688 1.00 94.75 96 GLY A O 1
ATOM 761 N N . LEU A 1 97 ? 3.870 -13.498 -0.644 1.00 95.25 97 LEU A N 1
ATOM 762 C CA . LEU A 1 97 ? 3.890 -13.267 0.798 1.00 95.25 97 LEU A CA 1
ATOM 763 C C . LEU A 1 97 ? 2.814 -14.054 1.552 1.00 95.25 97 LEU A C 1
ATOM 765 O O . LEU A 1 97 ? 2.951 -14.175 2.768 1.00 95.25 97 LEU A O 1
ATOM 769 N N . ASN A 1 98 ? 1.825 -14.624 0.847 1.00 96.50 98 ASN A N 1
ATOM 770 C CA . ASN A 1 98 ? 0.653 -15.290 1.427 1.00 96.50 98 ASN A CA 1
ATOM 771 C C . ASN A 1 98 ? -0.094 -14.374 2.420 1.00 96.50 98 ASN A C 1
ATOM 773 O O . ASN A 1 98 ? -0.295 -14.725 3.582 1.00 96.50 98 ASN A O 1
ATOM 777 N N . LEU A 1 99 ? -0.409 -13.151 1.977 1.00 97.31 99 LEU A N 1
ATOM 778 C CA . LEU A 1 99 ? -1.165 -12.178 2.772 1.00 97.31 99 LEU A CA 1
ATOM 779 C C . LEU A 1 99 ? -2.653 -12.535 2.784 1.00 97.31 99 LEU A C 1
ATOM 781 O O . LEU A 1 99 ? -3.131 -13.266 1.918 1.00 97.31 99 LEU A O 1
ATOM 785 N N . THR A 1 100 ? -3.393 -11.990 3.750 1.00 98.12 100 THR A N 1
ATOM 786 C CA . THR A 1 100 ? -4.846 -12.172 3.788 1.00 98.12 100 THR A CA 1
ATOM 787 C C . THR A 1 100 ? -5.519 -11.455 2.616 1.00 98.12 100 THR A C 1
ATOM 789 O O . THR A 1 100 ? -4.990 -10.482 2.062 1.00 98.12 100 THR A O 1
ATOM 792 N N . LEU A 1 101 ? -6.707 -11.930 2.239 1.00 97.94 101 LEU A N 1
ATOM 793 C CA . LEU A 1 101 ? -7.462 -11.379 1.114 1.00 97.94 101 LEU A CA 1
ATOM 794 C C . LEU A 1 101 ? -7.836 -9.911 1.339 1.00 97.94 101 LEU A C 1
ATOM 796 O O . LEU A 1 101 ? -7.876 -9.143 0.385 1.00 97.94 101 LEU A O 1
ATOM 800 N N . GLU A 1 102 ? -8.070 -9.507 2.585 1.00 98.12 102 GLU A N 1
ATOM 801 C CA . GLU A 1 102 ? -8.410 -8.133 2.963 1.00 98.12 102 GLU A CA 1
ATOM 802 C C . GLU A 1 102 ? -7.232 -7.183 2.737 1.00 98.12 102 GLU A C 1
ATOM 804 O O . GLU A 1 102 ? -7.430 -6.056 2.282 1.00 98.12 102 GLU A O 1
ATOM 809 N N . VAL A 1 103 ? -6.003 -7.641 3.005 1.00 98.19 103 VAL A N 1
ATOM 810 C CA . VAL A 1 103 ? -4.795 -6.855 2.727 1.00 98.19 103 VAL A CA 1
ATOM 811 C C . VAL A 1 103 ? -4.624 -6.676 1.221 1.00 98.19 103 VAL A C 1
ATOM 813 O O . VAL A 1 103 ? -4.398 -5.561 0.755 1.00 98.19 103 VAL A O 1
ATOM 816 N N . ILE A 1 104 ? -4.774 -7.755 0.449 1.00 97.81 104 ILE A N 1
ATOM 817 C CA . ILE A 1 104 ? -4.644 -7.722 -1.015 1.00 97.81 104 ILE A CA 1
ATOM 818 C C . ILE A 1 104 ? -5.731 -6.833 -1.641 1.00 97.81 104 ILE A C 1
ATOM 820 O O . ILE A 1 104 ? -5.427 -6.011 -2.503 1.00 97.81 104 ILE A O 1
ATOM 824 N N . ASP A 1 105 ? -6.978 -6.942 -1.176 1.00 97.50 105 ASP A N 1
ATOM 825 C CA . ASP A 1 105 ? -8.105 -6.119 -1.630 1.00 97.50 105 ASP A CA 1
ATOM 826 C C . ASP A 1 105 ? -7.892 -4.630 -1.327 1.00 97.50 105 ASP A C 1
ATOM 828 O O . ASP A 1 105 ? -8.113 -3.785 -2.198 1.00 97.50 105 ASP A O 1
ATOM 832 N N . GLY A 1 106 ? -7.398 -4.306 -0.127 1.00 96.81 106 GLY A N 1
ATOM 833 C CA . GLY A 1 106 ? -7.036 -2.940 0.240 1.00 96.81 106 GLY A CA 1
ATOM 834 C C . GLY A 1 106 ? -5.917 -2.378 -0.641 1.00 96.81 106 GLY A C 1
ATOM 835 O O . GLY A 1 106 ? -6.032 -1.258 -1.137 1.00 96.81 106 GLY A O 1
ATOM 836 N N . ILE A 1 107 ? -4.866 -3.167 -0.898 1.00 96.38 107 ILE A N 1
ATOM 837 C CA . ILE A 1 107 ? -3.768 -2.787 -1.802 1.00 96.38 107 ILE A CA 1
ATOM 838 C C . ILE A 1 107 ? -4.284 -2.580 -3.228 1.00 96.38 107 ILE A C 1
ATOM 840 O O . ILE A 1 107 ? -3.854 -1.647 -3.896 1.00 96.38 107 ILE A O 1
ATOM 844 N N . LEU A 1 108 ? -5.210 -3.399 -3.721 1.00 95.75 108 LEU A N 1
ATOM 845 C CA . LEU A 1 108 ? -5.733 -3.242 -5.077 1.00 95.75 108 LEU A CA 1
ATOM 846 C C . LEU A 1 108 ? -6.546 -1.951 -5.240 1.00 95.75 108 LEU A C 1
ATOM 848 O O . LEU A 1 108 ? -6.459 -1.293 -6.275 1.00 95.75 108 LEU A O 1
ATOM 852 N N . HIS A 1 109 ? -7.338 -1.588 -4.232 1.00 93.75 109 HIS A N 1
ATOM 853 C CA . HIS A 1 109 ? -8.346 -0.533 -4.345 1.00 93.75 109 HIS A CA 1
ATOM 854 C C . HIS A 1 109 ? -7.953 0.806 -3.702 1.00 93.75 109 HIS A C 1
ATOM 856 O O . HIS A 1 109 ? -8.787 1.716 -3.650 1.00 93.75 109 HIS A O 1
ATOM 862 N N . HIS A 1 110 ? -6.704 0.961 -3.246 1.00 89.69 110 HIS A N 1
ATOM 863 C CA . HIS A 1 110 ? -6.230 2.217 -2.654 1.00 89.69 110 HIS A CA 1
ATOM 864 C C . HIS A 1 110 ? -6.175 3.379 -3.664 1.00 89.69 110 HIS A C 1
ATOM 866 O O . HIS A 1 110 ? -6.398 4.523 -3.280 1.00 89.69 110 HIS A O 1
ATOM 872 N N . SER A 1 111 ? -5.939 3.108 -4.953 1.00 82.88 111 SER A N 1
ATOM 873 C CA . SER A 1 111 ? -5.747 4.147 -5.972 1.00 82.88 111 SER A CA 1
ATOM 874 C C . SER A 1 111 ? -7.057 4.592 -6.655 1.00 82.88 111 SER A C 1
ATOM 876 O O . SER A 1 111 ? -8.128 3.981 -6.524 1.00 82.88 111 SER A O 1
ATOM 878 N N . GLY A 1 112 ? -6.997 5.722 -7.371 1.00 68.12 112 GLY A N 1
ATOM 879 C CA . GLY A 1 112 ? -8.072 6.234 -8.229 1.00 68.12 112 GLY A CA 1
ATOM 880 C C . GLY A 1 112 ? -8.741 7.530 -7.744 1.00 68.12 112 GLY A C 1
ATOM 881 O O . GLY A 1 112 ? -9.164 7.661 -6.586 1.00 68.12 112 GLY A O 1
ATOM 882 N N . LEU A 1 113 ? -8.878 8.470 -8.684 1.00 51.50 113 LEU A N 1
ATOM 883 C CA . LEU A 1 113 ? -9.524 9.781 -8.529 1.00 51.50 113 LEU A CA 1
ATOM 884 C C . LEU A 1 113 ? -11.027 9.767 -8.820 1.00 51.50 113 LEU A C 1
ATOM 886 O O . LEU A 1 113 ? -11.700 10.758 -8.560 1.00 51.50 113 LEU A O 1
ATOM 890 N N . GLU A 1 114 ? -11.556 8.671 -9.360 1.00 51.62 114 GLU 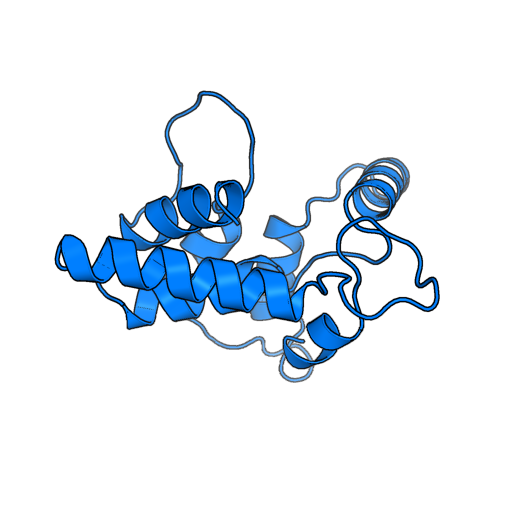A N 1
ATOM 891 C CA . GLU A 1 114 ? -12.945 8.632 -9.800 1.00 51.62 114 GLU A CA 1
ATOM 892 C C . GLU A 1 114 ? -13.903 8.853 -8.627 1.00 51.62 114 GLU A C 1
ATOM 894 O O . GLU A 1 114 ? -13.784 8.208 -7.583 1.00 51.62 114 GLU A O 1
ATOM 899 N N . ASN A 1 115 ? -14.894 9.721 -8.850 1.00 47.75 115 ASN A N 1
ATOM 900 C CA . ASN A 1 115 ? -16.050 10.008 -7.989 1.00 47.75 115 ASN A CA 1
ATOM 901 C C . ASN A 1 115 ? -16.943 8.774 -7.707 1.00 47.75 115 ASN A C 1
ATOM 903 O O . ASN A 1 115 ? -18.088 8.910 -7.281 1.00 47.75 115 ASN A O 1
ATOM 907 N N . GLY A 1 116 ? -16.452 7.564 -7.980 1.00 54.66 116 GLY A N 1
ATOM 908 C CA . GLY A 1 116 ? -17.105 6.305 -7.670 1.00 54.66 116 GLY A CA 1
ATOM 909 C C . GLY A 1 116 ? -16.864 5.883 -6.223 1.00 54.66 116 GLY A C 1
ATOM 910 O O . GLY A 1 116 ? -15.834 6.188 -5.616 1.00 54.66 116 GLY A O 1
ATOM 911 N N . ALA A 1 117 ? -17.823 5.138 -5.672 1.00 61.41 117 ALA A N 1
ATOM 912 C CA . ALA A 1 117 ? -17.697 4.535 -4.353 1.00 61.41 117 ALA A CA 1
ATOM 913 C C . ALA A 1 117 ? -16.394 3.724 -4.254 1.00 61.41 117 ALA A C 1
ATOM 915 O O . ALA A 1 117 ? -16.031 2.980 -5.169 1.00 61.41 117 ALA A O 1
ATOM 916 N N . ASN A 1 118 ? -15.680 3.878 -3.137 1.00 70.94 118 ASN A N 1
ATOM 917 C CA . ASN A 1 118 ? -14.479 3.103 -2.874 1.00 70.94 118 ASN A CA 1
ATOM 918 C C . ASN A 1 118 ? -14.799 1.599 -2.941 1.00 70.94 118 ASN A C 1
ATOM 920 O O . ASN A 1 118 ? -15.676 1.115 -2.223 1.00 70.94 118 ASN A O 1
ATOM 924 N N . LYS A 1 119 ? -14.086 0.886 -3.819 1.00 86.94 119 LYS A N 1
ATOM 925 C CA . LYS A 1 119 ? -14.300 -0.537 -4.101 1.00 86.94 119 LYS A CA 1
ATOM 926 C C . LYS A 1 119 ? -13.669 -1.466 -3.062 1.00 86.94 119 LYS A C 1
ATOM 928 O O . LYS A 1 119 ? -13.978 -2.652 -3.081 1.00 86.94 119 LYS A O 1
ATOM 933 N N . ALA A 1 120 ? -12.844 -0.940 -2.152 1.00 92.50 120 ALA A N 1
ATOM 934 C CA . ALA A 1 120 ? -12.319 -1.713 -1.036 1.00 92.50 120 ALA A CA 1
ATOM 935 C C . ALA A 1 120 ? -13.474 -2.276 -0.194 1.00 92.50 120 ALA A C 1
ATOM 937 O O . ALA A 1 120 ? -14.419 -1.557 0.175 1.00 92.50 120 ALA A O 1
ATOM 938 N N . LYS A 1 121 ? -13.382 -3.573 0.107 1.00 94.25 121 LYS A N 1
ATOM 939 C CA . LYS A 1 121 ? -14.401 -4.326 0.848 1.00 94.25 121 LYS A CA 1
ATOM 940 C C . LYS A 1 121 ? -14.480 -3.901 2.309 1.00 94.25 121 LYS A C 1
ATOM 942 O O . LYS A 1 121 ? -15.567 -3.885 2.878 1.00 94.25 121 LYS A O 1
ATOM 947 N N . THR A 1 122 ? -13.340 -3.555 2.902 1.00 96.69 122 THR A N 1
ATOM 948 C CA . THR A 1 122 ? -13.210 -3.203 4.321 1.00 96.69 122 THR A CA 1
ATOM 949 C C . THR A 1 122 ? -13.177 -1.692 4.523 1.00 96.69 122 THR A C 1
ATOM 951 O O . THR A 1 122 ? -12.734 -0.947 3.646 1.00 96.69 122 THR A O 1
ATOM 954 N N . LEU A 1 123 ? -13.625 -1.214 5.688 1.00 96.69 123 LEU A N 1
ATOM 955 C CA . LEU A 1 123 ? -13.509 0.206 6.040 1.00 96.69 123 LEU A CA 1
ATOM 956 C C . LEU A 1 123 ? -12.038 0.619 6.176 1.00 96.69 123 LEU A C 1
ATOM 958 O O . LEU A 1 123 ? -11.674 1.726 5.794 1.00 96.69 123 LEU A O 1
ATOM 962 N N . GLU A 1 124 ? -11.185 -0.299 6.621 1.00 97.69 124 GLU A N 1
ATOM 963 C CA . GLU A 1 124 ? -9.737 -0.152 6.718 1.00 97.69 124 GLU A CA 1
ATOM 964 C C . GLU A 1 124 ? -9.113 0.170 5.357 1.00 97.69 124 GLU A C 1
ATOM 966 O O . GLU A 1 124 ? -8.410 1.171 5.220 1.00 97.69 124 GLU A O 1
ATOM 971 N N . GLY A 1 125 ? -9.438 -0.610 4.318 1.00 96.06 125 GLY A N 1
ATOM 972 C CA . GLY A 1 125 ? -8.992 -0.321 2.954 1.00 96.06 125 GLY A CA 1
ATOM 973 C C . GLY A 1 125 ? -9.546 1.006 2.434 1.00 96.06 125 GLY A C 1
ATOM 974 O O . GLY A 1 125 ? -8.872 1.719 1.684 1.00 96.06 125 GLY A O 1
ATOM 975 N N . ARG A 1 126 ? -10.749 1.397 2.882 1.00 94.56 126 ARG A N 1
ATOM 976 C CA . ARG A 1 126 ? -11.325 2.691 2.508 1.00 94.56 126 ARG A CA 1
ATOM 977 C C . ARG A 1 126 ? -10.603 3.877 3.118 1.00 94.56 126 ARG A C 1
ATOM 979 O O . ARG A 1 126 ? -10.396 4.867 2.418 1.00 94.56 126 ARG A O 1
ATOM 986 N N . ILE A 1 127 ? -10.209 3.766 4.381 1.00 95.00 127 ILE A N 1
ATOM 987 C CA . ILE A 1 127 ? -9.430 4.795 5.062 1.00 95.00 127 ILE A CA 1
ATOM 988 C C . ILE A 1 127 ? -8.059 4.920 4.433 1.00 95.00 127 ILE A C 1
ATOM 990 O O . ILE A 1 127 ? -7.663 6.043 4.166 1.00 95.00 127 ILE A O 1
ATOM 994 N N . VAL A 1 128 ? -7.373 3.816 4.117 1.00 96.06 128 VAL A N 1
ATOM 995 C CA . VAL A 1 128 ? -6.046 3.909 3.487 1.00 96.06 128 VAL A CA 1
ATOM 996 C C . VAL A 1 128 ? -6.105 4.711 2.185 1.00 96.06 128 VAL A C 1
ATOM 998 O O . VAL A 1 128 ? -5.271 5.587 1.989 1.00 96.06 128 VAL A O 1
ATOM 1001 N N . LYS A 1 129 ? -7.137 4.524 1.350 1.00 92.56 129 LYS A N 1
ATOM 1002 C CA . LYS A 1 129 ? -7.359 5.369 0.160 1.00 92.56 129 LYS A CA 1
ATOM 1003 C C . LYS A 1 129 ? -7.532 6.855 0.491 1.00 92.56 129 LYS A C 1
ATOM 1005 O O . LYS A 1 129 ? -7.085 7.712 -0.265 1.00 92.56 129 LYS A O 1
ATOM 1010 N N . VAL A 1 130 ? -8.258 7.178 1.560 1.00 91.69 130 VAL A N 1
ATOM 1011 C CA . VAL A 1 130 ? -8.470 8.573 1.977 1.00 91.69 130 VAL A CA 1
ATOM 1012 C C . VAL A 1 130 ? -7.170 9.161 2.525 1.00 91.69 130 VAL A C 1
ATOM 1014 O O . VAL A 1 130 ? -6.801 10.265 2.146 1.00 91.69 130 VAL A O 1
ATOM 1017 N N . SER A 1 131 ? -6.449 8.414 3.356 1.00 93.94 131 SER A N 1
ATOM 1018 C CA . SER A 1 131 ? -5.173 8.815 3.945 1.00 93.94 131 SER A CA 1
ATOM 1019 C C . SER A 1 131 ? -4.075 9.012 2.905 1.00 93.94 131 SER A C 1
ATOM 1021 O O . SER A 1 131 ? -3.324 9.970 3.024 1.00 93.94 131 SER A O 1
ATOM 1023 N N . ASP A 1 132 ? -4.032 8.182 1.860 1.00 90.44 132 ASP A N 1
ATOM 1024 C CA . ASP A 1 132 ? -3.120 8.330 0.716 1.00 90.44 132 ASP A CA 1
ATOM 1025 C C . ASP A 1 132 ? -3.321 9.649 -0.046 1.00 90.44 132 ASP A C 1
ATOM 1027 O O . ASP A 1 132 ? -2.378 10.207 -0.588 1.00 90.44 132 ASP A O 1
ATOM 1031 N N . LYS A 1 133 ? -4.543 10.198 -0.033 1.00 86.56 133 LYS A N 1
ATOM 1032 C CA . LYS A 1 133 ? -4.843 11.517 -0.616 1.00 86.56 133 LYS A CA 1
ATOM 1033 C C . LYS A 1 133 ? -4.551 12.688 0.322 1.00 86.56 133 LYS A C 1
ATOM 1035 O O . LYS A 1 133 ? -4.460 13.818 -0.149 1.00 86.56 133 LYS A O 1
ATOM 1040 N N . ILE A 1 134 ? -4.522 12.442 1.633 1.00 87.81 134 ILE A N 1
ATOM 1041 C CA . ILE A 1 134 ? -4.222 13.466 2.644 1.00 87.81 134 ILE A CA 1
ATOM 1042 C C . ILE A 1 134 ? -2.706 13.659 2.769 1.00 87.81 134 ILE A C 1
ATOM 1044 O O . ILE A 1 134 ? -2.267 14.789 2.980 1.00 87.81 134 ILE A O 1
ATOM 1048 N N . ALA A 1 135 ? -1.942 12.565 2.685 1.00 84.31 135 ALA A N 1
ATOM 1049 C CA . ALA A 1 135 ? -0.482 12.567 2.734 1.00 84.31 135 ALA A CA 1
ATOM 1050 C C . ALA A 1 135 ? 0.123 13.277 1.515 1.00 84.31 135 ALA A C 1
ATOM 1052 O O . ALA A 1 135 ? 0.996 14.147 1.746 1.00 84.31 135 ALA A O 1
#

InterPro domains:
  IPR003607 HD/PDEase domain [SM00471] (19-135)
  IPR003607 HD/PDEase domain [cd00077] (21-135)
  IPR006674 HD domain [PF01966] (23-134)
  IPR006674 HD domain [PS51831] (23-135)
  IPR051094 Diverse Catalytic Activities Enzymes [PTHR35795] (2-134)

pLDDT: mean 84.68, std 16.85, range [38.88, 98.5]

Organism: Clostridium perfringens (NCBI:txid1502)

Sequence (135 aa):
SFRRLKHKTQVYIKTFGDHYRTRLTHTLEVSQIARTIGSGIGLNESLIEAIALGHDLGHVAFAH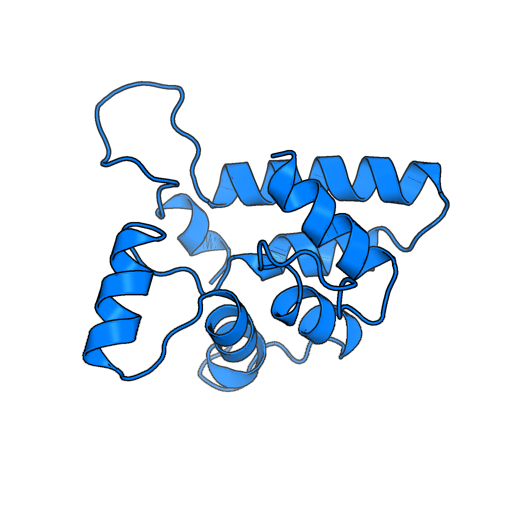NGEEVLNDFLGGFRHNEQSVRVVEKLEKNGLGLNLTLEVIDGILHHSGLENGANKAKTLEGRIVKVSDKIA